Protein AF-A0A0V0H503-F1 (afdb_monomer_lite)

Secondary structure (DSSP, 8-state):
---HHHHHHHHH--TTEEEEEE--BTTBPPEEEEEETTTEEEEEEEE-SS-EEEEEEETT-----

Structure (mmCIF, N/CA/C/O backbone):
data_AF-A0A0V0H503-F1
#
_entry.id   AF-A0A0V0H503-F1
#
loop_
_atom_site.group_PDB
_atom_site.id
_atom_site.type_symbol
_atom_site.label_atom_id
_atom_site.label_alt_id
_atom_site.label_comp_id
_atom_site.label_asym_id
_atom_site.label_entity_id
_atom_site.label_seq_id
_atom_site.pdbx_PDB_ins_code
_atom_site.Cartn_x
_atom_site.Cartn_y
_atom_site.Cartn_z
_atom_site.occupancy
_atom_site.B_iso_or_equiv
_atom_site.auth_seq_id
_atom_site.auth_comp_id
_atom_site.auth_asym_id
_atom_site.auth_atom_id
_atom_site.pdbx_PDB_model_num
ATOM 1 N N . MET A 1 1 ? -12.359 -13.745 6.266 1.00 45.16 1 MET A N 1
ATOM 2 C CA . MET A 1 1 ? -11.525 -12.529 6.248 1.00 45.16 1 MET A CA 1
ATOM 3 C C . MET A 1 1 ? -11.369 -12.207 4.775 1.00 45.16 1 MET A C 1
ATOM 5 O O . MET A 1 1 ? -10.840 -13.054 4.071 1.00 45.16 1 MET A O 1
ATOM 9 N N . GLY A 1 2 ? -12.050 -11.166 4.286 1.00 56.28 2 GLY A N 1
ATOM 10 C CA . GLY A 1 2 ? -12.081 -10.862 2.851 1.00 56.28 2 GLY A CA 1
ATOM 11 C C . GLY A 1 2 ? -10.671 -10.565 2.359 1.00 56.28 2 GLY A C 1
ATOM 12 O O . GLY A 1 2 ? -9.907 -9.928 3.081 1.00 56.28 2 GLY A O 1
ATOM 13 N N . ASP A 1 3 ? -10.317 -11.085 1.190 1.00 75.69 3 ASP A N 1
ATOM 14 C CA . ASP A 1 3 ? -8.997 -10.872 0.616 1.00 75.69 3 ASP A CA 1
ATOM 15 C C . ASP A 1 3 ? -8.881 -9.397 0.214 1.00 75.69 3 ASP A C 1
ATOM 17 O O . ASP A 1 3 ? -9.484 -8.951 -0.763 1.00 75.69 3 ASP A O 1
ATOM 21 N N . ILE A 1 4 ? -8.139 -8.611 0.997 1.00 84.25 4 ILE A N 1
ATOM 22 C CA . ILE A 1 4 ? -7.915 -7.185 0.732 1.00 84.25 4 ILE A CA 1
ATOM 23 C C . ILE A 1 4 ? -7.324 -6.949 -0.665 1.00 84.25 4 ILE A C 1
ATOM 25 O O . ILE A 1 4 ? -7.502 -5.877 -1.236 1.00 84.25 4 ILE A O 1
ATOM 29 N N . THR A 1 5 ? -6.686 -7.964 -1.252 1.00 82.06 5 THR A N 1
ATOM 30 C CA . THR A 1 5 ? -6.187 -7.932 -2.627 1.00 82.06 5 THR A CA 1
ATOM 31 C C . THR A 1 5 ? -7.306 -7.664 -3.632 1.00 82.06 5 THR A C 1
ATOM 33 O O . THR A 1 5 ? -7.084 -6.944 -4.605 1.00 82.06 5 THR A O 1
ATOM 36 N N . GLU A 1 6 ? -8.507 -8.209 -3.423 1.00 84.44 6 GLU A N 1
ATOM 37 C CA . GLU A 1 6 ? -9.657 -7.956 -4.301 1.00 84.44 6 GLU A CA 1
ATOM 38 C C . GLU A 1 6 ? -10.137 -6.513 -4.150 1.00 84.44 6 GLU A C 1
ATOM 40 O O . GLU A 1 6 ? -10.229 -5.798 -5.145 1.00 84.44 6 GLU A O 1
ATOM 45 N N . ALA A 1 7 ? -10.302 -6.044 -2.911 1.00 87.31 7 ALA A N 1
ATOM 46 C CA . ALA A 1 7 ? -10.702 -4.667 -2.629 1.00 87.31 7 ALA A CA 1
ATOM 47 C C . ALA A 1 7 ? -9.703 -3.645 -3.196 1.00 87.31 7 ALA A C 1
ATOM 49 O O . ALA A 1 7 ? -10.097 -2.666 -3.820 1.00 87.31 7 ALA A O 1
ATOM 50 N N . VAL A 1 8 ? -8.399 -3.883 -3.043 1.00 88.62 8 VAL A N 1
ATOM 51 C CA . VAL A 1 8 ? -7.340 -3.028 -3.602 1.00 88.62 8 VAL A CA 1
ATOM 52 C C . VAL A 1 8 ? -7.427 -2.966 -5.129 1.00 88.62 8 VAL A C 1
ATOM 54 O O . VAL A 1 8 ? -7.288 -1.894 -5.721 1.00 88.62 8 VAL A O 1
ATOM 57 N N . ARG A 1 9 ? -7.697 -4.100 -5.785 1.00 85.19 9 ARG A N 1
ATOM 58 C CA . ARG A 1 9 ? -7.854 -4.159 -7.245 1.00 85.19 9 ARG A CA 1
ATOM 59 C C . ARG A 1 9 ? -9.131 -3.484 -7.731 1.00 85.19 9 ARG A C 1
ATOM 61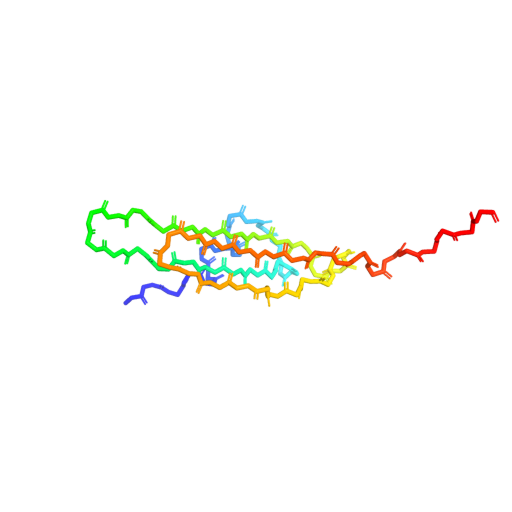 O O . ARG A 1 9 ? -9.100 -2.894 -8.807 1.00 85.19 9 ARG A O 1
ATOM 68 N N . GLU A 1 10 ? -10.216 -3.567 -6.969 1.00 87.31 10 GLU A N 1
ATOM 69 C CA . GLU A 1 10 ? -11.474 -2.874 -7.260 1.00 87.31 10 GLU A CA 1
ATOM 70 C C . GLU A 1 10 ? -11.344 -1.361 -7.064 1.00 87.31 10 GLU A C 1
ATOM 72 O O . GLU A 1 10 ? -11.784 -0.603 -7.919 1.00 87.31 10 GLU A O 1
ATOM 77 N N . ILE A 1 11 ? -10.681 -0.912 -5.993 1.00 88.06 11 ILE A N 1
ATOM 78 C CA . ILE A 1 11 ? -10.486 0.517 -5.694 1.00 88.06 11 ILE A CA 1
ATOM 79 C C . ILE A 1 11 ? -9.616 1.197 -6.753 1.00 88.06 11 ILE A C 1
ATOM 81 O O . ILE A 1 11 ? -9.900 2.318 -7.166 1.00 88.06 11 ILE A O 1
ATOM 85 N N . TRP A 1 12 ? -8.524 0.547 -7.159 1.00 86.25 12 TRP A N 1
ATOM 86 C CA . TRP A 1 12 ? -7.548 1.140 -8.078 1.00 86.25 12 TRP A CA 1
ATOM 87 C C . TRP A 1 12 ? -7.840 0.826 -9.556 1.00 86.25 12 TRP A C 1
ATOM 89 O O . TRP A 1 12 ? -7.157 1.345 -10.438 1.00 86.25 12 TRP A O 1
ATOM 99 N N . GLU A 1 13 ? -8.808 -0.060 -9.829 1.00 84.38 13 GLU A N 1
ATOM 100 C CA . GLU A 1 13 ? -9.211 -0.550 -11.161 1.00 84.38 13 GLU A CA 1
ATOM 101 C C . GLU A 1 13 ? -8.044 -1.007 -12.062 1.00 84.38 13 GLU A C 1
ATOM 103 O O . GLU A 1 13 ? -8.110 -0.990 -13.293 1.00 84.38 13 GLU A O 1
ATOM 108 N N . ASN A 1 14 ? -6.927 -1.435 -11.470 1.00 81.25 14 ASN A N 1
ATOM 109 C CA . ASN A 1 14 ? -5.707 -1.726 -12.214 1.00 81.25 14 ASN A CA 1
ATOM 110 C C . ASN A 1 14 ? -4.967 -2.932 -11.625 1.00 81.25 14 ASN A C 1
ATOM 112 O O . ASN A 1 14 ? -4.608 -2.977 -10.454 1.00 81.25 14 ASN A O 1
ATOM 116 N N . LYS A 1 15 ? -4.689 -3.922 -12.484 1.00 84.12 15 LYS A N 1
ATOM 117 C CA . LYS A 1 15 ? -4.012 -5.187 -12.134 1.00 84.12 15 LYS A CA 1
ATOM 118 C C . LYS A 1 15 ? -2.537 -5.038 -11.747 1.00 84.12 15 LYS A C 1
ATOM 120 O O . LYS A 1 15 ? -1.919 -6.001 -11.299 1.00 84.12 15 LYS A O 1
ATOM 125 N N . TRP A 1 16 ? -1.957 -3.872 -12.006 1.00 88.38 16 TRP A N 1
ATOM 126 C CA . TRP A 1 16 ? -0.571 -3.553 -11.689 1.00 88.38 16 TRP A CA 1
ATOM 127 C C . TRP A 1 16 ? -0.423 -2.842 -10.348 1.00 88.38 16 TRP A C 1
ATOM 129 O O . TRP A 1 16 ? 0.695 -2.489 -9.984 1.00 88.38 16 TRP A O 1
ATOM 139 N N . VAL A 1 17 ? -1.523 -2.654 -9.615 1.00 89.81 17 VAL A N 1
ATOM 140 C CA . VAL A 1 17 ? -1.450 -2.198 -8.233 1.00 89.81 17 VAL A CA 1
ATOM 141 C C . VAL A 1 17 ? -0.644 -3.199 -7.408 1.00 89.81 17 VAL A C 1
ATOM 143 O O . VAL A 1 17 ? -0.814 -4.417 -7.519 1.00 89.81 17 VAL A O 1
ATOM 146 N N . ASP A 1 18 ? 0.269 -2.666 -6.622 1.00 89.88 18 ASP A N 1
ATOM 147 C CA . ASP A 1 18 ? 0.933 -3.355 -5.530 1.00 89.88 18 ASP A CA 1
ATOM 148 C C . ASP A 1 18 ? 0.669 -2.553 -4.258 1.00 89.88 18 ASP A C 1
ATOM 150 O O . ASP A 1 18 ? 0.315 -1.367 -4.327 1.00 89.88 18 ASP A O 1
ATOM 154 N N . TYR A 1 19 ? 0.725 -3.209 -3.108 1.00 90.25 19 TYR A N 1
ATOM 155 C CA . TYR A 1 19 ? 0.276 -2.592 -1.871 1.00 90.25 19 TYR A CA 1
ATOM 156 C C . TYR A 1 19 ? 0.982 -3.150 -0.643 1.00 90.25 19 TYR A C 1
ATOM 158 O O . TYR A 1 19 ? 1.494 -4.267 -0.623 1.00 90.25 19 TYR A O 1
ATOM 166 N N . VAL A 1 20 ? 0.953 -2.361 0.425 1.00 90.19 20 VAL A N 1
ATOM 167 C CA . VAL A 1 20 ? 1.229 -2.831 1.778 1.00 90.19 20 VAL A CA 1
ATOM 168 C C . VAL A 1 20 ? 0.090 -2.424 2.691 1.00 90.19 20 VAL A C 1
ATOM 170 O O . VAL A 1 20 ? -0.547 -1.386 2.495 1.00 90.19 20 VAL A O 1
ATOM 173 N N . GLN A 1 21 ? -0.148 -3.246 3.705 1.00 89.69 21 GLN A N 1
ATOM 174 C CA . GLN A 1 21 ? -1.156 -2.987 4.711 1.00 89.69 21 GLN A CA 1
ATOM 175 C C . GLN A 1 21 ? -0.600 -3.103 6.131 1.00 89.69 21 GLN A C 1
ATOM 177 O O . GLN A 1 21 ? 0.234 -3.959 6.429 1.00 89.69 21 GLN A O 1
ATOM 182 N N . LEU A 1 22 ? -1.119 -2.251 7.006 1.00 90.44 22 LEU A N 1
ATOM 183 C CA . LEU A 1 22 ? -1.134 -2.433 8.447 1.00 90.44 22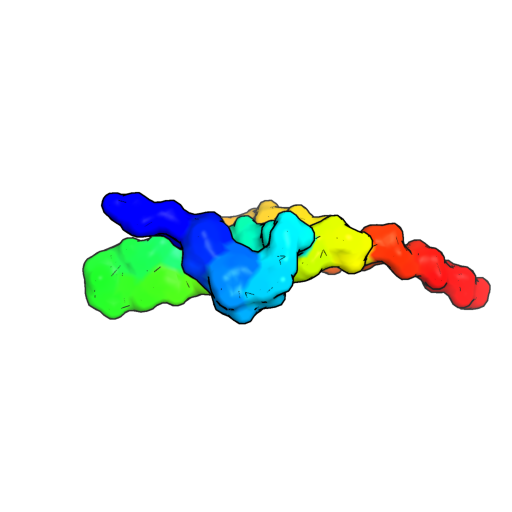 LEU A CA 1
ATOM 184 C C . LEU A 1 22 ? -2.552 -2.834 8.833 1.00 90.44 22 LEU A C 1
ATOM 186 O O . LEU A 1 22 ? -3.488 -2.048 8.667 1.00 90.44 22 LEU A O 1
ATOM 190 N N . GLU A 1 23 ? -2.689 -4.056 9.334 1.00 86.94 23 GLU A N 1
ATOM 191 C CA . GLU A 1 23 ? -3.968 -4.610 9.766 1.00 86.94 23 GLU A CA 1
ATOM 192 C C . GLU A 1 23 ? -4.592 -3.769 10.881 1.00 86.94 23 GLU A C 1
ATOM 194 O O . GLU A 1 23 ? -3.914 -3.281 11.792 1.00 86.94 23 GLU A O 1
ATOM 199 N N . ALA A 1 24 ? -5.914 -3.633 10.827 1.00 86.38 24 ALA A N 1
ATOM 200 C CA . ALA A 1 24 ? -6.665 -3.030 11.914 1.00 86.38 24 ALA A CA 1
ATOM 201 C C . ALA A 1 24 ? -6.545 -3.896 13.181 1.00 86.38 24 ALA A C 1
ATOM 203 O O . ALA A 1 24 ? -6.573 -5.127 13.124 1.00 86.38 24 ALA A O 1
ATOM 204 N N . SER A 1 25 ? -6.449 -3.259 14.349 1.00 84.38 25 SER A N 1
ATOM 205 C CA . SER A 1 25 ? -6.344 -3.958 15.636 1.00 84.38 25 SER A CA 1
ATOM 206 C C . SER A 1 25 ? -7.311 -3.359 16.655 1.00 84.38 25 SER A C 1
ATOM 208 O O . SER A 1 25 ? -7.124 -2.243 17.145 1.00 84.38 25 SER A O 1
ATOM 210 N N . GLY A 1 26 ? -8.382 -4.092 16.971 1.00 84.38 26 GLY A N 1
ATOM 211 C CA . GLY A 1 26 ? -9.452 -3.618 17.854 1.00 84.38 26 GLY A CA 1
ATOM 212 C C . GLY A 1 26 ? -10.242 -2.463 17.230 1.00 84.38 26 GLY A C 1
ATOM 213 O O . GLY A 1 26 ? -10.805 -2.608 16.152 1.00 84.38 26 GLY A O 1
ATOM 214 N N . THR A 1 27 ? -10.286 -1.309 17.904 1.00 85.50 27 THR A N 1
ATOM 215 C CA . THR A 1 27 ? -10.916 -0.072 17.391 1.00 85.50 27 THR A CA 1
ATOM 216 C C . THR A 1 27 ? -9.979 0.768 16.524 1.00 85.50 27 THR A C 1
ATOM 218 O O . THR A 1 27 ? -10.353 1.842 16.051 1.00 85.50 27 THR A O 1
ATOM 221 N N . ARG A 1 28 ? -8.739 0.315 16.343 1.00 79.50 28 ARG A N 1
ATOM 222 C CA . ARG A 1 28 ? -7.708 1.043 15.612 1.00 79.50 28 ARG A CA 1
ATOM 223 C C . ARG A 1 28 ? -7.843 0.690 14.144 1.00 79.50 28 ARG A C 1
ATOM 225 O O . ARG A 1 28 ? -7.746 -0.484 13.792 1.00 79.50 28 ARG A O 1
ATOM 232 N N . GLY A 1 29 ? -8.087 1.705 13.318 1.00 86.12 29 GLY A N 1
ATOM 233 C CA . GLY A 1 29 ? -8.120 1.545 11.868 1.00 86.12 29 GLY A CA 1
ATOM 234 C C . GLY A 1 29 ? -6.792 1.008 11.328 1.00 86.12 29 GLY A C 1
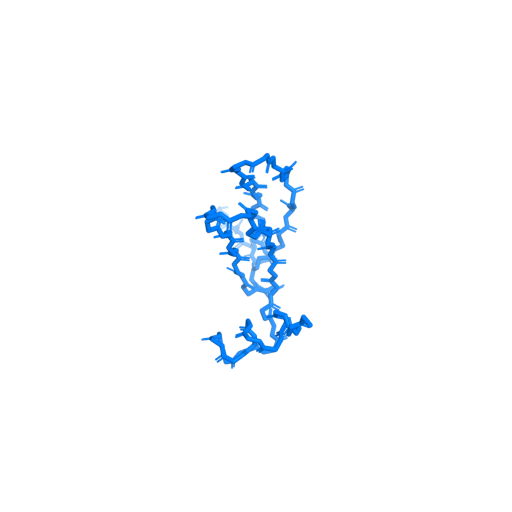ATOM 235 O O . GLY A 1 29 ? -5.749 1.166 11.962 1.00 86.12 29 GLY A O 1
ATOM 236 N N . GLY A 1 30 ? -6.853 0.360 10.169 1.00 88.75 30 GLY A N 1
ATOM 237 C CA . GLY A 1 30 ? -5.675 -0.071 9.424 1.00 88.75 30 GLY A CA 1
ATOM 238 C C . GLY A 1 30 ? -5.156 1.022 8.491 1.00 88.75 30 GLY A C 1
ATOM 239 O O . GLY A 1 30 ? -5.814 2.042 8.272 1.00 88.75 30 GLY A O 1
ATOM 240 N N . ILE A 1 31 ? -3.979 0.794 7.920 1.00 90.31 31 ILE A N 1
ATOM 241 C CA . ILE A 1 31 ? -3.389 1.654 6.888 1.00 90.31 31 ILE A CA 1
ATOM 242 C C . ILE A 1 31 ? -3.184 0.799 5.647 1.00 90.31 31 ILE A C 1
ATOM 244 O O . ILE A 1 31 ? -2.666 -0.306 5.753 1.00 90.31 31 ILE A O 1
ATOM 248 N N . VAL A 1 32 ? -3.549 1.313 4.476 1.00 90.62 32 VAL A N 1
ATOM 249 C CA . VAL A 1 32 ? -3.236 0.685 3.188 1.00 90.62 32 VAL A CA 1
ATOM 250 C C . VAL A 1 32 ? -2.511 1.709 2.330 1.00 90.62 32 VAL A C 1
ATOM 252 O O . VAL A 1 32 ? -2.989 2.830 2.160 1.00 90.62 32 VAL A O 1
ATOM 255 N N . ILE A 1 33 ? -1.353 1.327 1.799 1.00 90.44 33 ILE A N 1
ATOM 256 C CA . ILE A 1 33 ? -0.578 2.124 0.845 1.00 90.44 33 ILE A CA 1
ATOM 257 C C . ILE A 1 33 ? -0.542 1.346 -0.464 1.00 90.44 33 ILE A C 1
ATOM 259 O O . ILE A 1 33 ? -0.195 0.169 -0.457 1.00 90.44 33 ILE A O 1
ATOM 263 N N . MET A 1 34 ? -0.893 1.999 -1.571 1.00 91.12 34 MET A N 1
ATOM 264 C CA . MET A 1 34 ? -0.989 1.394 -2.902 1.00 91.12 34 MET A CA 1
ATOM 265 C C . MET A 1 34 ? -0.130 2.171 -3.899 1.00 91.12 34 MET A C 1
ATOM 267 O O . MET A 1 34 ? -0.035 3.397 -3.812 1.00 91.12 34 MET A O 1
ATOM 271 N N . TRP A 1 35 ? 0.474 1.475 -4.858 1.00 90.12 35 TRP A N 1
ATOM 272 C CA . TRP A 1 35 ? 1.256 2.083 -5.936 1.00 90.12 35 TRP A CA 1
ATOM 273 C C . TRP A 1 35 ? 1.147 1.283 -7.237 1.00 90.12 35 TRP A C 1
ATOM 275 O O . TRP A 1 35 ? 0.843 0.092 -7.230 1.00 90.12 35 TRP A O 1
ATOM 285 N N . ASP A 1 36 ? 1.409 1.932 -8.376 1.00 89.50 36 ASP A N 1
ATOM 286 C CA . ASP A 1 36 ? 1.541 1.232 -9.658 1.00 89.50 36 ASP A CA 1
ATOM 287 C C . ASP A 1 36 ? 2.958 0.662 -9.790 1.00 89.50 36 ASP A C 1
ATOM 289 O O . ASP A 1 36 ? 3.936 1.406 -9.935 1.00 89.50 36 ASP A O 1
ATOM 293 N N . LYS A 1 37 ? 3.072 -0.669 -9.766 1.00 88.62 37 LYS A N 1
ATOM 294 C CA . LYS A 1 37 ? 4.367 -1.365 -9.812 1.00 88.62 37 LYS A CA 1
ATOM 295 C C . LYS A 1 37 ? 5.087 -1.288 -11.15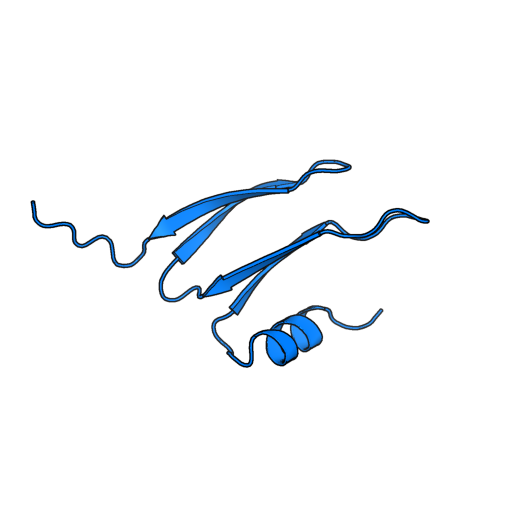6 1.00 88.62 37 LYS A C 1
ATOM 297 O O . LYS A 1 37 ? 6.171 -1.843 -11.298 1.00 88.62 37 LYS A O 1
ATOM 302 N N . ARG A 1 38 ? 4.483 -0.667 -12.175 1.00 88.31 38 ARG A N 1
ATOM 303 C CA . ARG A 1 38 ? 5.147 -0.401 -13.463 1.00 88.31 38 ARG A CA 1
ATOM 304 C C . ARG A 1 38 ? 5.997 0.859 -13.418 1.00 88.31 38 ARG A C 1
ATOM 306 O O . ARG A 1 38 ? 6.969 0.951 -14.162 1.00 88.31 38 ARG A O 1
ATOM 313 N N . ASP A 1 39 ? 5.618 1.812 -12.574 1.00 86.88 39 ASP A N 1
ATOM 314 C CA . ASP A 1 39 ? 6.311 3.090 -12.443 1.00 86.88 39 ASP A CA 1
ATOM 315 C C . ASP A 1 39 ? 7.176 3.129 -11.177 1.00 86.88 39 ASP A C 1
ATOM 317 O O . ASP A 1 39 ? 8.240 3.751 -11.189 1.00 86.88 39 ASP A O 1
ATOM 321 N N . TRP A 1 40 ? 6.782 2.398 -10.127 1.00 86.88 40 TRP A N 1
ATOM 322 C CA . TRP A 1 40 ? 7.458 2.391 -8.831 1.00 86.88 40 TRP A CA 1
ATOM 323 C C . TRP A 1 40 ? 7.815 0.983 -8.354 1.00 86.88 40 TRP A C 1
ATOM 325 O O . TRP A 1 40 ? 6.960 0.106 -8.265 1.00 86.88 40 TRP A O 1
ATOM 335 N N . THR A 1 41 ? 9.064 0.796 -7.939 1.00 82.88 41 THR A N 1
ATOM 336 C CA . THR A 1 41 ? 9.479 -0.327 -7.097 1.00 82.88 41 THR A CA 1
ATOM 337 C C . THR A 1 41 ? 9.344 0.108 -5.642 1.00 82.88 41 THR A C 1
ATOM 339 O O . THR A 1 41 ? 10.119 0.940 -5.163 1.00 82.88 41 THR A O 1
ATOM 342 N N . GLY A 1 42 ? 8.343 -0.427 -4.944 1.00 76.69 42 GLY A N 1
ATOM 343 C CA . GLY A 1 42 ? 8.182 -0.228 -3.506 1.00 76.69 42 GLY A CA 1
ATOM 344 C C . GLY A 1 42 ? 9.149 -1.110 -2.716 1.00 76.69 42 GLY A C 1
ATOM 345 O O . GLY A 1 42 ? 9.210 -2.319 -2.930 1.00 76.69 42 GLY A O 1
ATOM 346 N N . VAL A 1 43 ? 9.893 -0.515 -1.787 1.00 75.06 43 VAL A N 1
ATOM 347 C CA . VAL A 1 43 ? 10.666 -1.215 -0.757 1.00 75.06 43 VAL A CA 1
ATOM 348 C C . VAL A 1 43 ? 9.979 -0.953 0.576 1.00 75.06 43 VAL A C 1
ATOM 350 O O . VAL A 1 43 ? 9.943 0.182 1.063 1.00 75.06 43 VAL A O 1
ATOM 353 N N . LEU A 1 44 ? 9.411 -2.004 1.171 1.00 78.94 44 LEU A N 1
ATOM 354 C CA . LEU A 1 44 ? 8.867 -1.921 2.520 1.00 78.94 44 LEU A CA 1
ATOM 355 C C . LEU A 1 44 ? 10.017 -1.680 3.499 1.00 78.94 44 LEU A C 1
ATOM 357 O O . LEU A 1 44 ? 10.882 -2.538 3.658 1.00 78.94 44 LEU A O 1
ATOM 361 N N . SER A 1 45 ? 10.031 -0.511 4.139 1.00 76.00 45 SER A N 1
ATOM 362 C CA . SER A 1 45 ? 11.101 -0.151 5.068 1.00 76.00 45 SER A CA 1
ATOM 363 C C . SER A 1 45 ? 10.793 -0.626 6.484 1.00 76.00 45 SER A C 1
ATOM 365 O O . SER A 1 45 ? 11.679 -1.159 7.145 1.00 76.00 45 SER A O 1
ATOM 367 N N . SER A 1 46 ? 9.558 -0.445 6.956 1.00 83.25 46 SER A N 1
ATOM 368 C CA . SER A 1 46 ? 9.090 -1.002 8.228 1.00 83.25 46 SER A CA 1
ATOM 369 C C . SER A 1 46 ? 7.564 -0.969 8.328 1.00 83.25 46 SER A C 1
ATOM 371 O O . SER A 1 46 ? 6.908 -0.071 7.800 1.00 83.25 46 SER A O 1
ATOM 373 N N . VAL A 1 47 ? 7.002 -1.949 9.034 1.00 84.38 47 VAL A N 1
ATOM 374 C CA . VAL A 1 47 ? 5.625 -1.923 9.540 1.00 84.38 47 VAL A CA 1
ATOM 375 C C . VAL A 1 47 ? 5.740 -1.985 11.052 1.00 84.38 47 VAL A C 1
ATOM 377 O O . VAL A 1 47 ? 6.175 -2.999 11.598 1.00 84.38 47 VAL A O 1
ATOM 380 N N . GLU A 1 48 ? 5.415 -0.892 11.727 1.00 84.56 48 GLU A N 1
ATOM 381 C CA . GLU A 1 48 ? 5.370 -0.846 13.185 1.00 84.56 48 GLU A CA 1
ATOM 382 C C . GLU A 1 48 ? 3.927 -0.923 13.678 1.00 84.56 48 GLU A C 1
ATOM 384 O O . GLU A 1 48 ? 2.979 -1.076 12.914 1.00 84.56 48 GLU A O 1
ATOM 389 N N . MET A 1 49 ? 3.745 -0.792 14.989 1.00 82.38 49 MET A N 1
ATOM 390 C CA . MET A 1 49 ? 2.439 -0.952 15.620 1.00 82.38 49 MET A CA 1
ATOM 391 C C . MET A 1 49 ? 1.389 0.051 15.106 1.00 82.38 49 MET A C 1
ATOM 393 O O . MET A 1 49 ? 0.206 -0.278 15.088 1.00 82.38 49 MET A O 1
ATOM 397 N 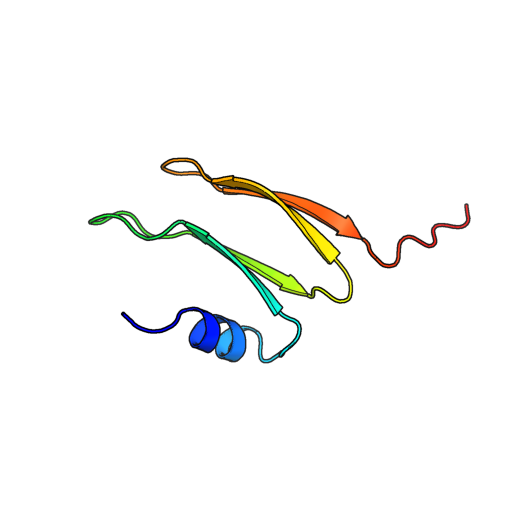N . TYR A 1 50 ? 1.812 1.254 14.692 1.00 84.50 50 TYR A N 1
ATOM 398 C CA . TYR A 1 50 ? 0.927 2.347 14.247 1.00 84.50 50 TYR A CA 1
ATOM 399 C C . TYR A 1 50 ? 1.434 3.093 13.014 1.00 84.50 50 TYR A C 1
ATOM 401 O O . TYR A 1 50 ? 0.908 4.153 12.678 1.00 84.50 50 TYR A O 1
ATOM 409 N N . SER A 1 51 ? 2.495 2.601 12.385 1.00 87.00 51 SER A N 1
ATOM 410 C CA . SER A 1 51 ? 3.145 3.290 11.280 1.00 87.00 51 SER A CA 1
ATOM 411 C C . SER A 1 51 ? 3.538 2.289 10.207 1.00 87.00 51 SER A C 1
ATOM 413 O O . SER A 1 51 ? 3.860 1.133 10.482 1.00 87.00 51 SER A O 1
ATOM 415 N N . VAL A 1 52 ? 3.493 2.750 8.964 1.00 90.25 52 VAL A N 1
ATOM 416 C CA . VAL A 1 52 ? 4.008 2.023 7.810 1.00 90.25 52 VAL A CA 1
ATOM 417 C C . VAL A 1 52 ? 4.948 2.965 7.090 1.00 90.25 52 VAL A C 1
ATOM 419 O O . VAL A 1 52 ? 4.554 4.068 6.714 1.00 90.25 52 VAL A O 1
ATOM 422 N N . SER A 1 53 ? 6.190 2.533 6.915 1.00 89.75 53 SER A N 1
ATOM 423 C CA . SER A 1 53 ? 7.211 3.279 6.192 1.00 89.75 53 SER A CA 1
ATOM 424 C C . SER A 1 53 ? 7.560 2.544 4.907 1.00 89.75 53 SER A C 1
ATOM 426 O O . SER A 1 53 ? 7.973 1.381 4.925 1.00 89.75 53 SER A O 1
ATOM 428 N N . CYS A 1 54 ? 7.423 3.234 3.779 1.00 88.94 54 CYS A N 1
ATOM 429 C CA . CYS A 1 54 ? 7.757 2.716 2.457 1.00 88.94 54 CYS A CA 1
ATOM 430 C C . CYS A 1 54 ? 8.706 3.677 1.752 1.00 88.94 54 CYS A C 1
ATOM 432 O O . CYS A 1 54 ? 8.528 4.893 1.817 1.00 88.94 54 CYS A O 1
ATOM 434 N N . SER A 1 55 ? 9.698 3.123 1.064 1.00 88.38 55 SER A N 1
ATOM 435 C CA . SER A 1 55 ? 10.534 3.869 0.130 1.00 88.38 55 SER A CA 1
ATOM 436 C C . SER A 1 55 ? 10.172 3.452 -1.288 1.00 88.38 55 SER A C 1
ATOM 438 O O . SER A 1 55 ? 10.002 2.265 -1.558 1.00 88.38 55 SER A O 1
ATOM 440 N N . PHE A 1 56 ? 10.040 4.419 -2.192 1.00 87.50 56 PHE A N 1
ATOM 441 C CA . PHE A 1 56 ? 9.685 4.167 -3.585 1.00 87.50 56 PHE A CA 1
ATOM 442 C C . PHE A 1 56 ? 10.834 4.592 -4.488 1.00 87.50 56 PHE A C 1
ATOM 444 O O . PHE A 1 56 ? 11.270 5.743 -4.452 1.00 87.50 56 PHE A O 1
ATOM 451 N N . ALA A 1 57 ? 11.304 3.667 -5.320 1.00 86.00 57 ALA A N 1
ATOM 452 C CA . ALA A 1 57 ? 12.254 3.952 -6.386 1.00 86.00 57 ALA A CA 1
ATOM 453 C C . ALA A 1 57 ? 11.521 3.940 -7.730 1.00 86.00 57 ALA A C 1
ATOM 455 O O . ALA A 1 57 ? 10.742 3.030 -8.005 1.00 86.00 57 ALA A O 1
ATOM 456 N N . GLY A 1 58 ? 11.749 4.944 -8.576 1.00 86.25 58 GLY A N 1
ATOM 457 C CA . GLY A 1 58 ? 11.125 4.985 -9.898 1.00 86.25 58 GLY A CA 1
ATOM 458 C C . GLY A 1 58 ? 11.801 3.994 -10.845 1.00 86.25 58 GLY A C 1
ATOM 459 O O . GLY A 1 58 ? 13.011 4.065 -11.041 1.00 86.25 58 GLY A O 1
ATOM 460 N N . ILE A 1 59 ? 11.033 3.101 -11.471 1.00 81.50 59 ILE A N 1
ATOM 461 C CA . ILE A 1 59 ? 11.551 2.125 -12.453 1.00 81.50 59 ILE A CA 1
ATOM 462 C C . ILE A 1 59 ? 11.997 2.837 -13.736 1.00 81.50 59 ILE A C 1
ATOM 464 O O . ILE A 1 59 ? 12.928 2.413 -14.414 1.00 81.50 59 ILE A O 1
ATOM 468 N N . ARG A 1 60 ? 11.349 3.961 -14.053 1.00 71.75 60 ARG A N 1
ATOM 469 C CA . ARG A 1 60 ? 11.615 4.796 -15.230 1.00 71.75 60 ARG A CA 1
ATOM 470 C C . ARG A 1 60 ? 12.490 6.009 -14.927 1.00 71.75 60 ARG A C 1
ATOM 472 O O . ARG A 1 60 ? 12.331 7.048 -15.561 1.00 71.75 60 ARG A O 1
ATOM 479 N N . GLN A 1 61 ? 13.420 5.904 -13.981 1.00 62.66 61 GLN A N 1
ATOM 480 C CA . GLN A 1 61 ? 14.441 6.940 -13.808 1.00 62.66 61 GLN A CA 1
ATOM 481 C C . GLN A 1 61 ? 15.496 6.841 -14.924 1.00 62.66 61 GLN A C 1
ATOM 483 O O . GLN A 1 61 ? 16.648 6.506 -14.678 1.00 62.66 61 GLN A O 1
ATOM 488 N N . VAL A 1 62 ? 15.104 7.143 -16.166 1.00 53.41 62 VAL A N 1
ATOM 489 C CA . VAL A 1 62 ? 16.040 7.669 -17.169 1.00 53.41 62 VAL A CA 1
ATOM 490 C C . VAL A 1 62 ? 16.019 9.181 -16.989 1.00 53.41 62 VAL A C 1
ATOM 492 O O . VAL A 1 62 ? 15.327 9.901 -17.701 1.00 53.41 62 VAL A O 1
ATOM 495 N N . PHE A 1 63 ? 16.699 9.659 -15.953 1.00 50.91 63 PHE A N 1
ATOM 496 C CA . PHE A 1 63 ? 17.121 11.051 -15.933 1.00 50.91 63 PHE A CA 1
ATOM 497 C C . PHE A 1 63 ? 18.454 11.105 -16.684 1.00 50.91 63 PHE A C 1
ATOM 499 O O . PHE A 1 63 ? 19.497 10.853 -16.088 1.00 50.91 63 PHE A O 1
ATOM 506 N N . ASP A 1 64 ? 18.405 11.381 -17.990 1.00 42.41 64 ASP A N 1
ATOM 507 C CA . ASP A 1 64 ? 19.518 12.062 -18.659 1.00 42.41 64 ASP A CA 1
ATOM 508 C C . ASP A 1 64 ? 19.457 13.521 -18.190 1.00 42.41 64 ASP A C 1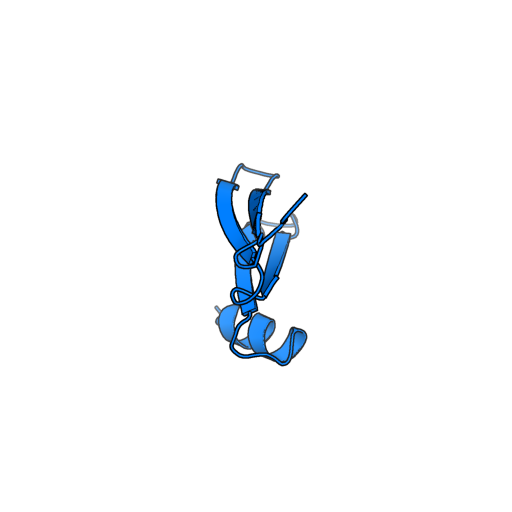
ATOM 510 O O . ASP A 1 64 ? 18.456 14.208 -18.418 1.00 42.41 64 ASP A O 1
ATOM 514 N N . TRP A 1 65 ? 20.483 13.958 -17.465 1.00 51.75 65 TRP A N 1
ATOM 515 C CA . TRP A 1 65 ? 20.744 15.367 -17.178 1.00 51.75 65 TRP A CA 1
ATOM 516 C C . TRP A 1 65 ? 21.919 15.846 -18.024 1.00 51.75 65 TRP A C 1
ATOM 518 O O . TRP A 1 65 ? 22.838 15.035 -18.275 1.00 51.75 65 TRP A O 1
#

Organism: Solanum chacoense (NCBI:txid4108)

pLDDT: mean 82.01, std 11.47, range [42.41, 91.12]

Foldseek 3Di:
DDDVLVVQCVVVVDPQKDWDKDDADDPRDIDIDIDRNQQWDKDFPDDDPNDTDIDIDGPPPPPPD

Sequence (65 aa):
MGDITEAVREIWENKWVDYVQLEASGTRGGIVIMWDKRDWTGVLSSVEMYSVSCSFAGIRQVFDW

Radius of gyration: 13.99 Å; chains: 1; bounding box: 33×28×36 Å